Protein AF-A0A257N0F1-F1 (afdb_monomer)

Structure (mmCIF, N/CA/C/O backbone):
data_AF-A0A257N0F1-F1
#
_entry.id   AF-A0A257N0F1-F1
#
loop_
_atom_site.group_PDB
_atom_site.id
_atom_site.type_symbol
_atom_site.label_atom_id
_atom_site.label_alt_id
_atom_site.label_comp_id
_atom_site.label_asym_id
_atom_site.label_entity_id
_atom_site.label_seq_id
_atom_site.pdbx_PDB_ins_code
_atom_site.Cartn_x
_atom_site.Cartn_y
_atom_site.Cartn_z
_atom_site.occupancy
_atom_site.B_iso_or_equiv
_atom_site.auth_seq_id
_atom_site.auth_comp_id
_atom_site.auth_asym_id
_atom_site.auth_atom_id
_atom_site.pdbx_PDB_model_num
ATOM 1 N N . ALA A 1 1 ? 2.666 -8.557 -8.494 1.00 78.94 1 ALA A N 1
ATOM 2 C CA . ALA A 1 1 ? 3.708 -7.510 -8.433 1.00 78.94 1 ALA A CA 1
ATOM 3 C C . ALA A 1 1 ? 4.926 -7.902 -9.270 1.00 78.94 1 ALA A C 1
ATOM 5 O O . ALA A 1 1 ? 5.091 -7.337 -10.338 1.00 78.94 1 ALA A O 1
ATOM 6 N N . PHE A 1 2 ? 5.689 -8.936 -8.887 1.00 85.38 2 PHE A N 1
ATOM 7 C CA . PHE A 1 2 ? 6.887 -9.388 -9.621 1.00 85.38 2 PHE A CA 1
ATOM 8 C C . PHE A 1 2 ? 6.658 -9.665 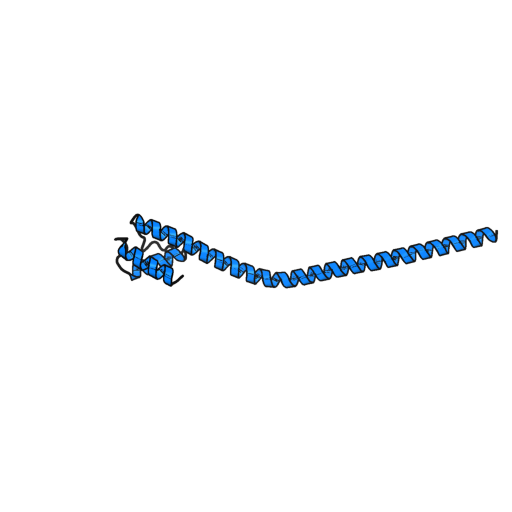-11.118 1.00 85.38 2 PHE A C 1
ATOM 10 O O . PHE A 1 2 ? 7.403 -9.158 -11.950 1.00 85.38 2 PHE A O 1
ATOM 17 N N . SER A 1 3 ? 5.590 -10.385 -11.481 1.00 90.00 3 SER A N 1
ATOM 18 C CA . SER A 1 3 ? 5.255 -10.652 -12.891 1.00 90.00 3 SER A CA 1
ATOM 19 C C . SER A 1 3 ? 4.920 -9.382 -13.682 1.00 90.00 3 SER A C 1
ATOM 21 O O . SER A 1 3 ? 5.225 -9.304 -14.867 1.00 90.00 3 SER A O 1
ATOM 23 N N . VAL A 1 4 ? 4.326 -8.376 -13.026 1.00 90.25 4 VAL A N 1
ATOM 24 C CA . VAL A 1 4 ? 3.981 -7.089 -13.651 1.00 90.25 4 VAL A CA 1
ATOM 25 C C . VAL A 1 4 ? 5.246 -6.278 -13.905 1.00 90.25 4 VAL A C 1
ATOM 27 O O . VAL A 1 4 ? 5.426 -5.796 -15.015 1.00 90.25 4 VAL A O 1
ATOM 30 N N . SER A 1 5 ? 6.161 -6.195 -12.934 1.00 91.06 5 SER A N 1
ATOM 31 C CA . SER A 1 5 ? 7.458 -5.533 -13.133 1.00 91.06 5 SER A CA 1
ATOM 32 C C . SER A 1 5 ? 8.295 -6.215 -14.212 1.00 91.06 5 SER A C 1
ATOM 34 O O . SER A 1 5 ? 8.912 -5.530 -15.017 1.00 91.06 5 SER A O 1
ATOM 36 N N . PHE A 1 6 ? 8.292 -7.550 -14.270 1.00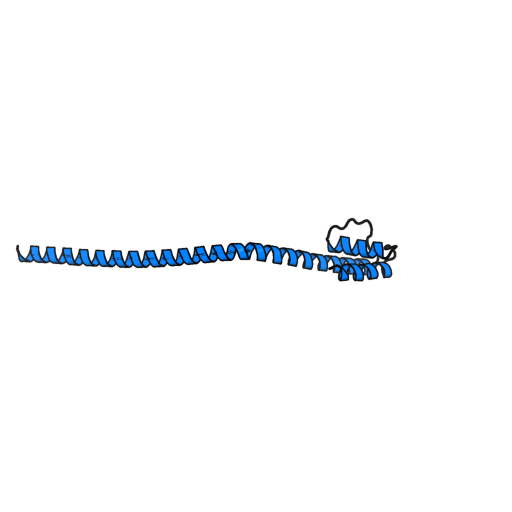 92.94 6 PHE A N 1
ATOM 37 C CA . PHE A 1 6 ? 9.039 -8.290 -15.286 1.00 92.94 6 PHE A CA 1
ATOM 38 C C . PHE A 1 6 ? 8.468 -8.069 -16.694 1.00 92.94 6 PHE A C 1
ATOM 40 O O . PHE A 1 6 ? 9.209 -7.754 -17.622 1.00 92.94 6 PHE A O 1
ATOM 47 N N . GLY A 1 7 ? 7.142 -8.170 -16.846 1.00 94.00 7 GLY A N 1
ATOM 48 C CA . GLY A 1 7 ? 6.468 -7.928 -18.123 1.00 94.00 7 GLY A CA 1
ATOM 49 C C . GLY A 1 7 ? 6.596 -6.478 -18.591 1.00 94.00 7 GLY A C 1
ATOM 50 O O . GLY A 1 7 ? 6.933 -6.228 -19.746 1.00 94.00 7 GLY A O 1
ATOM 51 N N . ALA A 1 8 ? 6.393 -5.518 -17.688 1.00 93.00 8 ALA A N 1
ATOM 52 C CA . ALA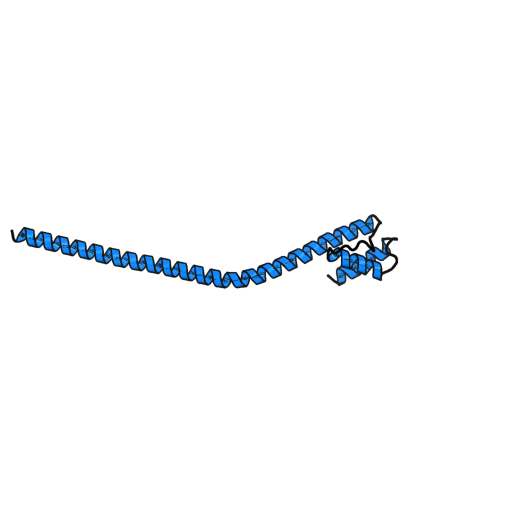 A 1 8 ? 6.544 -4.103 -18.001 1.00 93.00 8 ALA A CA 1
ATOM 53 C C . ALA A 1 8 ? 8.005 -3.738 -18.301 1.00 93.00 8 ALA A C 1
ATOM 55 O O . ALA A 1 8 ? 8.259 -2.989 -19.235 1.00 93.00 8 ALA A O 1
ATOM 56 N N . GLY A 1 9 ? 8.969 -4.317 -17.581 1.00 92.94 9 GLY A N 1
ATOM 57 C CA . GLY A 1 9 ? 10.392 -4.110 -17.836 1.00 92.94 9 GLY A CA 1
ATOM 58 C C . GLY A 1 9 ? 10.849 -4.633 -19.196 1.00 92.94 9 GLY A C 1
ATOM 59 O O . GLY A 1 9 ? 11.578 -3.941 -19.904 1.00 92.94 9 GLY A O 1
ATOM 60 N N . LEU A 1 10 ? 10.354 -5.803 -19.614 1.00 94.56 10 LEU A N 1
ATOM 61 C CA . LEU A 1 10 ? 10.568 -6.305 -20.974 1.00 94.56 10 LEU A CA 1
ATOM 62 C C . LEU A 1 10 ? 9.946 -5.367 -22.021 1.00 94.56 10 LEU A C 1
ATOM 64 O O . LEU A 1 10 ? 10.561 -5.084 -23.04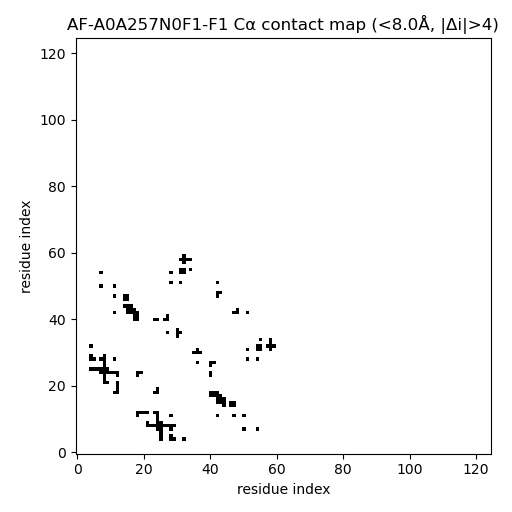5 1.00 94.56 10 LEU A O 1
ATOM 68 N N . MET A 1 11 ? 8.737 -4.865 -21.759 1.00 93.38 11 MET A N 1
ATOM 69 C CA . MET A 1 11 ? 8.052 -3.952 -22.671 1.00 93.38 11 MET A CA 1
ATOM 70 C C . MET A 1 11 ? 8.785 -2.607 -22.795 1.00 93.38 11 MET A C 1
ATOM 72 O O . MET A 1 11 ? 8.915 -2.098 -23.903 1.00 93.38 11 MET A O 1
ATOM 76 N N . LEU A 1 12 ? 9.325 -2.067 -21.697 1.00 93.44 12 LEU A N 1
ATOM 77 C CA . LEU A 1 12 ? 10.162 -0.861 -21.710 1.00 93.44 12 LEU A CA 1
ATOM 78 C C . LEU A 1 12 ? 11.441 -1.058 -22.517 1.00 93.44 12 LEU A C 1
ATOM 80 O O . LEU A 1 12 ? 11.786 -0.188 -23.306 1.00 93.44 12 LEU A O 1
ATOM 84 N N . TYR A 1 13 ? 12.101 -2.206 -22.363 1.00 92.38 13 TYR A N 1
ATOM 85 C CA . TYR A 1 13 ? 13.293 -2.540 -23.141 1.00 92.38 13 TYR A CA 1
ATOM 86 C C . TYR A 1 13 ? 13.024 -2.576 -24.656 1.00 92.38 13 TYR A C 1
ATOM 88 O O . TYR A 1 13 ? 13.855 -2.137 -25.443 1.00 92.38 13 TYR A O 1
ATOM 96 N N . ILE A 1 14 ? 11.857 -3.069 -25.080 1.00 92.75 14 ILE A N 1
ATOM 97 C CA . ILE A 1 14 ? 11.504 -3.146 -26.508 1.00 92.75 14 ILE A CA 1
ATOM 98 C C . ILE A 1 14 ? 11.107 -1.774 -27.072 1.00 92.75 14 ILE A C 1
ATOM 100 O O . ILE A 1 14 ? 11.369 -1.476 -28.236 1.00 92.75 14 ILE A O 1
ATOM 104 N N . VAL A 1 15 ? 10.418 -0.962 -26.272 1.00 90.94 15 VAL A N 1
ATOM 105 C CA . VAL A 1 15 ? 9.742 0.255 -26.739 1.00 90.94 15 VAL A CA 1
ATOM 106 C C . VAL A 1 15 ? 10.608 1.508 -26.590 1.00 90.94 15 VAL A C 1
ATOM 108 O O . VAL A 1 15 ? 10.413 2.470 -27.335 1.00 90.94 15 VAL A O 1
ATOM 111 N N . ASP A 1 16 ? 11.556 1.519 -25.652 1.00 88.94 16 ASP A N 1
ATOM 112 C CA . ASP A 1 16 ? 12.338 2.703 -25.309 1.00 88.94 16 ASP A CA 1
ATOM 113 C C . ASP A 1 16 ? 13.832 2.515 -25.577 1.00 88.94 16 ASP A C 1
ATOM 115 O O . ASP A 1 16 ? 14.498 1.689 -24.960 1.00 88.94 16 ASP A O 1
ATOM 119 N N . SER A 1 17 ? 14.390 3.349 -26.454 1.00 85.12 17 SER A N 1
ATOM 120 C CA . SER A 1 17 ? 15.811 3.302 -26.814 1.00 85.12 17 SER A CA 1
ATOM 121 C C . SER A 1 17 ? 16.758 3.722 -25.684 1.00 85.12 17 SER A C 1
ATOM 123 O O . SER A 1 17 ? 17.960 3.484 -25.789 1.00 85.12 17 SER A O 1
ATOM 125 N N . ASN A 1 18 ? 16.250 4.379 -24.634 1.00 86.62 18 ASN A N 1
ATOM 126 C CA . ASN A 1 18 ? 17.044 4.746 -23.458 1.00 86.62 18 ASN A CA 1
ATOM 127 C C . ASN A 1 18 ? 17.299 3.540 -22.534 1.00 86.62 18 ASN A C 1
ATOM 129 O O . ASN A 1 18 ? 18.233 3.545 -21.740 1.00 86.62 18 ASN A O 1
ATOM 133 N N . VAL A 1 19 ? 16.495 2.482 -22.658 1.00 90.69 19 VAL A N 1
ATOM 134 C CA . VAL A 1 19 ? 16.643 1.260 -21.869 1.00 90.69 19 VAL A CA 1
ATOM 135 C C . VAL A 1 19 ? 17.575 0.305 -22.612 1.00 90.69 19 VAL A C 1
ATOM 137 O O . VAL A 1 19 ? 17.176 -0.401 -23.535 1.00 90.69 19 VAL A O 1
ATOM 140 N N . HIS A 1 20 ? 18.847 0.297 -22.221 1.00 89.56 20 HIS A N 1
ATOM 141 C CA . HIS A 1 20 ? 19.901 -0.391 -22.971 1.00 89.56 20 HIS A CA 1
ATOM 142 C C . HIS A 1 20 ? 19.921 -1.914 -22.787 1.00 89.56 20 HIS A C 1
ATOM 144 O O . HIS A 1 20 ? 20.406 -2.632 -23.663 1.00 89.56 20 HIS A O 1
ATOM 150 N N . SER A 1 21 ? 19.377 -2.427 -21.683 1.00 92.62 21 SER A N 1
ATOM 151 C CA . SER A 1 21 ? 19.299 -3.862 -21.417 1.00 92.62 21 SER A CA 1
ATOM 152 C C . SER A 1 21 ? 17.959 -4.275 -20.805 1.00 92.62 21 SER A C 1
ATOM 154 O O . SER A 1 21 ? 17.250 -3.478 -20.190 1.00 92.62 21 SER A O 1
ATOM 156 N N . MET A 1 22 ? 17.614 -5.560 -20.932 1.00 91.56 22 MET A N 1
ATOM 157 C CA . MET A 1 22 ? 16.411 -6.116 -20.299 1.00 91.56 22 MET A CA 1
ATOM 158 C C . MET A 1 22 ? 16.445 -5.956 -18.772 1.00 91.56 22 MET A C 1
ATOM 160 O O . MET A 1 22 ? 15.416 -5.696 -18.149 1.00 91.56 22 MET A O 1
ATOM 164 N N . THR A 1 23 ? 17.627 -6.086 -18.168 1.00 92.94 23 THR A N 1
ATOM 165 C CA . THR A 1 23 ? 17.829 -5.876 -16.732 1.00 92.94 23 THR A CA 1
ATOM 166 C C . THR A 1 23 ? 17.547 -4.435 -16.323 1.00 92.94 23 THR A C 1
ATOM 168 O O . THR A 1 23 ? 16.888 -4.234 -15.306 1.00 92.94 23 THR A O 1
ATOM 171 N N . ASP A 1 24 ? 17.928 -3.453 -17.144 1.00 93.50 24 ASP A N 1
ATOM 172 C CA . ASP A 1 24 ? 17.638 -2.034 -16.8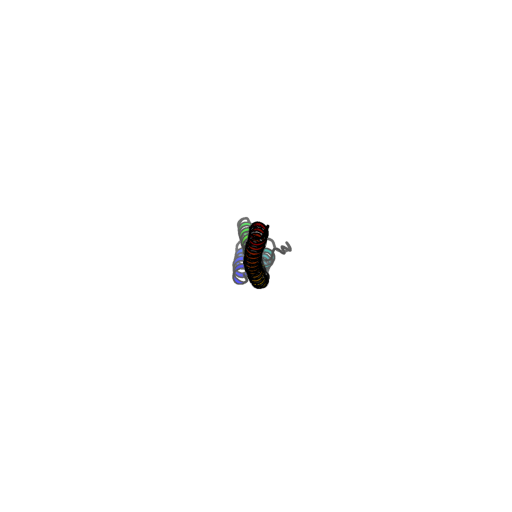94 1.00 93.50 24 ASP A CA 1
ATOM 173 C C . ASP A 1 24 ? 16.137 -1.746 -16.989 1.00 93.50 24 ASP A C 1
ATOM 175 O O . ASP A 1 24 ? 15.590 -0.988 -16.191 1.00 93.50 24 ASP A O 1
ATOM 179 N N . GLY A 1 25 ? 15.441 -2.399 -17.924 1.00 93.31 25 GLY A N 1
ATOM 180 C CA . GLY A 1 25 ? 13.989 -2.293 -18.048 1.00 93.31 25 GLY A CA 1
ATOM 181 C C . GLY A 1 25 ? 13.265 -2.838 -16.817 1.00 93.31 25 GLY A C 1
ATOM 182 O O . GLY A 1 25 ? 12.380 -2.178 -16.269 1.00 93.31 25 GLY A O 1
ATOM 183 N N . ILE A 1 26 ? 13.659 -4.026 -16.343 1.00 93.81 26 ILE A N 1
ATOM 184 C CA . ILE A 1 26 ? 13.103 -4.633 -15.121 1.00 93.81 26 ILE A CA 1
ATOM 185 C C . ILE A 1 26 ? 13.416 -3.770 -13.898 1.00 93.81 26 ILE A C 1
ATOM 187 O O . ILE A 1 26 ? 12.531 -3.549 -13.072 1.00 93.81 26 ILE A O 1
ATOM 191 N N . TRP A 1 27 ? 14.646 -3.262 -13.796 1.00 94.31 27 TRP A N 1
ATOM 192 C CA . TRP A 1 27 ? 15.065 -2.350 -12.736 1.00 94.31 27 TRP A CA 1
ATOM 193 C C . TRP A 1 27 ? 14.216 -1.076 -12.726 1.00 94.31 27 TRP A C 1
ATOM 195 O O . TRP A 1 27 ? 13.588 -0.767 -11.715 1.00 94.31 27 TRP A O 1
ATOM 205 N N . SER A 1 28 ? 14.091 -0.402 -13.870 1.00 94.06 28 SER A N 1
ATOM 206 C CA . SER A 1 28 ? 13.274 0.805 -14.011 1.00 94.06 28 SER A CA 1
ATOM 207 C C . SER A 1 28 ? 11.811 0.544 -13.625 1.00 94.06 28 SER A C 1
ATOM 209 O O . SER A 1 28 ? 11.225 1.295 -12.839 1.00 94.06 28 SER A O 1
ATOM 211 N N . ALA A 1 29 ? 11.227 -0.572 -14.080 1.00 94.31 29 ALA A N 1
ATOM 212 C CA . ALA A 1 29 ? 9.860 -0.961 -13.729 1.00 94.31 29 ALA A CA 1
ATOM 213 C C . ALA A 1 29 ? 9.692 -1.268 -12.230 1.00 94.31 29 ALA A C 1
ATOM 215 O O . ALA A 1 29 ? 8.675 -0.909 -11.633 1.00 94.31 29 ALA A O 1
ATOM 216 N N . TRP A 1 30 ? 10.680 -1.915 -11.607 1.00 93.88 30 TRP A N 1
ATOM 217 C CA . TRP A 1 30 ? 10.683 -2.237 -10.181 1.00 93.88 30 TRP A CA 1
ATOM 218 C C . TRP A 1 30 ? 10.721 -0.976 -9.313 1.00 93.88 30 TRP A C 1
ATOM 220 O O . TRP A 1 30 ? 9.850 -0.777 -8.467 1.00 93.88 30 TRP A O 1
ATOM 230 N N . VAL A 1 31 ? 11.697 -0.105 -9.568 1.00 94.62 31 VAL A N 1
ATOM 231 C CA . VAL A 1 31 ? 11.950 1.138 -8.824 1.00 94.62 31 VAL A CA 1
ATOM 232 C C . VAL A 1 31 ? 10.801 2.142 -8.997 1.00 94.62 31 VAL A C 1
ATOM 234 O O . VAL A 1 31 ? 10.469 2.882 -8.068 1.00 94.62 31 VAL A O 1
ATOM 237 N N . THR A 1 32 ? 10.154 2.141 -10.167 1.00 94.06 32 THR A N 1
ATOM 238 C CA . THR A 1 32 ? 8.945 2.935 -10.435 1.00 94.06 32 THR A CA 1
ATOM 239 C C . THR A 1 32 ? 7.737 2.391 -9.673 1.00 94.06 32 THR A C 1
ATOM 241 O O . THR A 1 32 ? 7.028 3.152 -9.018 1.00 94.06 32 THR A O 1
ATOM 244 N N . MET A 1 33 ? 7.506 1.073 -9.700 1.00 93.12 33 MET A N 1
ATOM 245 C CA . MET A 1 33 ? 6.377 0.448 -8.997 1.00 93.12 33 MET A CA 1
ATOM 246 C C . MET A 1 33 ? 6.448 0.686 -7.482 1.00 93.12 33 MET A C 1
ATOM 248 O O . MET A 1 33 ? 5.425 0.939 -6.847 1.00 93.12 33 MET A O 1
ATOM 252 N N . THR A 1 34 ? 7.646 0.658 -6.896 1.00 92.06 34 THR A N 1
ATOM 253 C CA . THR A 1 34 ? 7.863 0.941 -5.467 1.00 92.06 34 THR A CA 1
ATOM 254 C C . THR A 1 34 ? 7.880 2.430 -5.123 1.00 92.06 34 THR A C 1
ATOM 256 O O . THR A 1 34 ? 8.006 2.761 -3.949 1.00 92.06 34 THR A O 1
ATOM 259 N N . HIS A 1 35 ? 7.732 3.322 -6.110 1.00 92.19 35 HIS A N 1
ATOM 260 C CA . HIS A 1 35 ? 7.774 4.782 -5.949 1.00 92.19 35 HIS A CA 1
ATOM 261 C C . HIS A 1 35 ? 9.116 5.325 -5.432 1.00 92.19 35 HIS A C 1
ATOM 263 O O . HIS A 1 35 ? 9.188 6.465 -4.983 1.00 92.19 35 HIS A O 1
ATOM 269 N N . VAL A 1 36 ? 10.189 4.532 -5.514 1.00 94.50 36 VAL A N 1
ATOM 270 C CA . VAL A 1 36 ? 11.535 4.973 -5.124 1.00 94.50 36 VAL A CA 1
ATOM 271 C C . VAL A 1 36 ? 12.089 5.950 -6.160 1.00 94.50 36 VAL A C 1
ATOM 273 O O . VAL A 1 36 ? 12.615 6.995 -5.797 1.00 94.50 36 VAL A O 1
ATOM 276 N N . GLY A 1 37 ? 11.939 5.621 -7.447 1.00 91.81 37 GLY A N 1
ATOM 277 C CA . GLY A 1 37 ? 12.256 6.516 -8.564 1.00 91.81 37 GLY A CA 1
ATOM 278 C C . GLY A 1 37 ? 13.687 7.069 -8.584 1.00 91.81 37 GLY A C 1
ATOM 279 O O . GLY A 1 37 ? 13.847 8.278 -8.698 1.00 91.81 37 GLY A O 1
ATOM 280 N N . PHE A 1 38 ? 14.720 6.217 -8.512 1.00 92.56 38 PHE A N 1
ATOM 281 C CA . PHE A 1 38 ? 16.128 6.657 -8.530 1.00 92.56 38 PHE A CA 1
ATOM 282 C C . PHE A 1 38 ? 16.495 7.552 -9.727 1.00 92.56 38 PHE A C 1
ATOM 284 O O . PHE A 1 38 ? 17.368 8.406 -9.599 1.00 92.56 38 PHE A O 1
ATOM 291 N N . GLY A 1 39 ? 15.817 7.383 -10.867 1.00 90.12 39 GLY A N 1
ATOM 292 C CA . GLY A 1 39 ? 15.991 8.240 -12.044 1.00 90.12 39 GLY A CA 1
ATOM 293 C C . GLY A 1 39 ? 17.253 7.950 -12.861 1.00 90.12 39 GLY A C 1
ATOM 294 O O . GLY A 1 39 ? 17.572 8.704 -13.772 1.00 90.12 39 GLY A O 1
ATOM 295 N N . ASP A 1 40 ? 17.951 6.862 -12.550 1.00 91.94 40 ASP A N 1
ATOM 296 C CA . ASP A 1 40 ? 19.128 6.358 -13.255 1.00 91.94 40 ASP A CA 1
ATOM 297 C C . ASP A 1 40 ? 18.778 5.727 -14.610 1.00 91.94 40 ASP A C 1
ATOM 299 O O . ASP A 1 40 ? 19.493 5.932 -15.588 1.00 91.94 40 ASP A O 1
ATOM 303 N N . VAL A 1 41 ? 17.647 5.019 -14.688 1.00 91.75 41 VAL A N 1
ATOM 304 C CA . VAL A 1 41 ? 17.080 4.500 -15.940 1.00 91.75 41 VAL A CA 1
ATOM 305 C C . VAL A 1 41 ? 15.626 4.939 -16.050 1.00 91.75 41 VAL A C 1
ATOM 307 O O . VAL A 1 41 ? 14.761 4.480 -15.296 1.00 91.75 41 VAL A O 1
ATOM 310 N N . VAL A 1 42 ? 15.340 5.813 -17.017 1.00 91.06 42 VAL A N 1
ATOM 311 C CA . VAL A 1 42 ? 14.008 6.393 -17.227 1.00 91.06 42 VAL A CA 1
ATOM 312 C C . VAL A 1 42 ? 13.598 6.342 -18.699 1.00 91.06 42 VAL A C 1
ATOM 314 O O . VAL A 1 42 ? 14.328 6.838 -19.556 1.00 91.06 42 VAL A O 1
ATOM 317 N N . PRO A 1 43 ? 12.407 5.801 -19.011 1.00 90.31 43 PRO A N 1
ATOM 318 C CA . PRO A 1 43 ? 11.894 5.797 -20.373 1.00 90.31 43 PRO A CA 1
ATOM 319 C C . PRO A 1 43 ? 11.681 7.226 -20.885 1.00 90.31 43 PRO A C 1
ATOM 321 O O . PRO A 1 43 ? 11.050 8.056 -20.223 1.00 90.31 43 PRO A O 1
ATOM 324 N N . THR A 1 44 ? 12.195 7.516 -22.077 1.00 92.06 44 THR A N 1
ATOM 325 C CA . THR A 1 44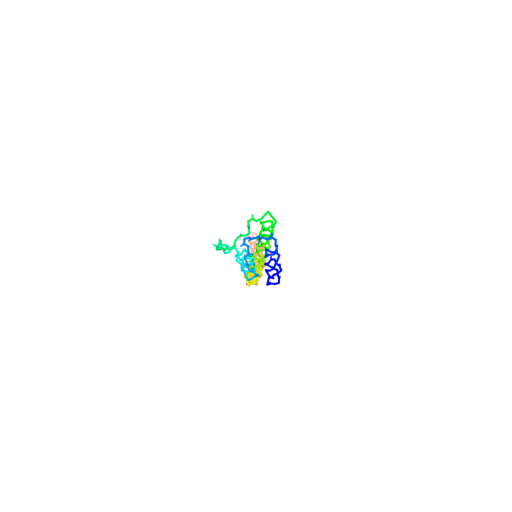 ? 12.121 8.849 -22.700 1.00 92.06 44 THR A CA 1
ATOM 326 C C . THR A 1 44 ? 11.101 8.921 -23.834 1.00 92.06 44 THR A C 1
ATOM 328 O O . THR A 1 44 ? 10.585 9.998 -24.143 1.00 92.06 44 THR A O 1
ATOM 331 N N . SER A 1 45 ? 10.759 7.775 -24.421 1.00 93.88 45 SER A N 1
ATOM 332 C CA . SER A 1 45 ? 9.754 7.645 -25.469 1.00 93.88 45 SER A CA 1
ATOM 333 C C . SER A 1 45 ? 8.346 7.916 -24.935 1.00 93.88 45 SER A C 1
ATOM 335 O O . SER A 1 45 ? 8.037 7.710 -23.760 1.00 93.88 45 SER A O 1
ATOM 337 N N . LEU A 1 46 ? 7.444 8.348 -25.821 1.00 93.75 46 LEU A N 1
ATOM 338 C CA . LEU A 1 46 ? 6.047 8.594 -25.456 1.00 93.75 46 LEU A CA 1
ATOM 339 C C . LEU A 1 46 ? 5.380 7.338 -24.872 1.00 93.75 46 LEU A C 1
ATOM 341 O O . LEU A 1 46 ? 4.725 7.406 -23.834 1.00 93.75 46 LEU A O 1
ATOM 345 N N . LEU A 1 47 ? 5.571 6.192 -25.529 1.00 92.81 47 LEU A N 1
ATOM 346 C CA . LEU A 1 47 ? 4.999 4.918 -25.098 1.00 92.81 47 LEU A CA 1
ATOM 347 C C . LEU A 1 47 ? 5.627 4.426 -23.788 1.00 92.81 47 LEU A C 1
ATOM 349 O O . LEU A 1 47 ? 4.900 3.964 -22.911 1.00 92.81 47 LEU A O 1
ATOM 353 N N . GLY A 1 48 ? 6.942 4.585 -23.616 1.00 92.75 48 GLY A N 1
ATOM 354 C CA . GLY A 1 48 ? 7.632 4.268 -22.368 1.00 92.75 48 GLY A CA 1
ATOM 355 C C . GLY A 1 48 ? 7.092 5.081 -21.191 1.00 92.75 48 GLY A C 1
ATOM 356 O O . GLY A 1 48 ? 6.774 4.519 -20.146 1.00 92.75 48 GLY A O 1
ATOM 357 N N . ARG A 1 49 ? 6.867 6.387 -21.382 1.00 93.81 49 ARG A N 1
ATOM 358 C CA . ARG A 1 49 ? 6.275 7.263 -20.354 1.00 93.81 49 ARG A CA 1
ATOM 359 C C . ARG A 1 49 ? 4.835 6.883 -20.011 1.00 93.81 49 ARG A C 1
ATOM 361 O O . ARG A 1 49 ? 4.473 6.921 -18.837 1.00 93.81 49 ARG A O 1
ATOM 368 N N . LEU A 1 50 ? 4.024 6.493 -20.998 1.00 95.06 50 LEU A N 1
ATOM 369 C CA . LEU A 1 50 ? 2.666 5.986 -20.754 1.00 95.06 50 LEU A CA 1
ATOM 370 C C . LEU A 1 50 ? 2.685 4.686 -19.942 1.00 95.06 50 LEU A C 1
ATOM 372 O O . LEU A 1 50 ? 1.898 4.532 -19.008 1.00 95.06 50 LEU A O 1
ATOM 376 N N . LEU A 1 51 ? 3.610 3.777 -20.252 1.00 93.44 51 LEU A N 1
ATOM 377 C CA . LEU A 1 51 ? 3.775 2.538 -19.500 1.00 93.44 51 LEU A CA 1
ATOM 378 C C . LEU A 1 51 ? 4.234 2.807 -18.059 1.00 93.44 51 LEU A C 1
ATOM 380 O O . LEU A 1 51 ? 3.670 2.247 -17.119 1.00 93.44 51 LEU A O 1
ATOM 384 N N . SER A 1 52 ? 5.207 3.701 -17.870 1.00 93.75 52 SER A N 1
ATOM 385 C CA . SER A 1 52 ? 5.646 4.142 -16.543 1.00 93.75 52 SER A CA 1
ATOM 386 C C . SER A 1 52 ? 4.510 4.791 -15.753 1.00 93.75 52 SER A C 1
ATOM 388 O O . SER A 1 52 ? 4.355 4.501 -14.571 1.00 93.75 52 SER A O 1
ATOM 390 N N . ALA A 1 53 ? 3.667 5.610 -16.389 1.00 94.62 53 ALA A N 1
ATOM 391 C CA . ALA A 1 53 ? 2.495 6.192 -15.737 1.00 94.62 53 ALA A CA 1
ATOM 392 C C . ALA A 1 53 ? 1.506 5.113 -15.261 1.00 94.62 53 ALA A C 1
ATOM 394 O O . ALA A 1 53 ? 1.032 5.166 -14.126 1.00 94.62 53 ALA A O 1
ATOM 395 N N . ALA A 1 54 ? 1.241 4.094 -16.084 1.00 94.56 54 ALA A N 1
ATOM 396 C CA . ALA A 1 54 ? 0.407 2.959 -15.688 1.00 94.56 54 ALA A CA 1
ATOM 397 C C . ALA A 1 54 ? 1.027 2.155 -14.526 1.00 94.56 54 ALA A C 1
ATOM 399 O O . ALA A 1 54 ? 0.320 1.767 -13.596 1.00 94.56 54 ALA A O 1
ATOM 400 N N . LEU A 1 55 ? 2.349 1.952 -14.540 1.00 94.31 55 LEU A N 1
ATOM 401 C CA . LEU A 1 55 ? 3.101 1.312 -13.453 1.00 94.31 55 LEU A CA 1
ATOM 402 C C . LEU A 1 55 ? 2.997 2.081 -12.131 1.00 94.31 55 LEU A C 1
ATOM 404 O O . LEU A 1 55 ? 2.843 1.454 -11.083 1.00 94.31 55 LEU A O 1
ATOM 408 N N . ILE A 1 56 ? 3.050 3.416 -12.169 1.00 94.94 56 ILE A N 1
ATOM 409 C CA . ILE A 1 56 ? 2.875 4.267 -10.982 1.00 94.94 56 ILE A CA 1
ATOM 410 C C . ILE A 1 56 ? 1.482 4.045 -10.384 1.00 94.94 56 ILE A C 1
ATOM 412 O O . ILE A 1 56 ? 1.364 3.732 -9.200 1.00 94.94 56 ILE A O 1
ATOM 416 N N . LEU A 1 57 ? 0.425 4.118 -11.202 1.00 95.50 57 LEU A N 1
ATOM 417 C CA . LEU A 1 57 ? -0.945 3.870 -10.734 1.00 95.50 57 LEU A CA 1
ATOM 418 C C . LEU A 1 57 ? -1.094 2.465 -10.138 1.00 95.50 57 LEU A C 1
ATOM 420 O O . LEU A 1 57 ? -1.692 2.298 -9.076 1.00 95.50 57 LEU A O 1
ATOM 424 N N . PHE A 1 58 ? -0.498 1.456 -10.774 1.00 94.38 58 PHE A N 1
ATOM 425 C CA . PHE A 1 58 ? -0.491 0.095 -10.250 1.00 94.38 58 PHE A CA 1
ATOM 426 C C . PHE A 1 58 ? 0.219 0.006 -8.888 1.00 94.38 58 PHE A C 1
ATOM 428 O O . PHE A 1 58 ? -0.318 -0.584 -7.947 1.00 94.38 58 PHE A O 1
ATOM 435 N N . GLY A 1 59 ? 1.383 0.640 -8.738 1.00 92.31 59 GLY A N 1
ATOM 436 C CA . GLY A 1 59 ? 2.094 0.708 -7.462 1.00 92.31 59 GLY A CA 1
ATOM 437 C C . GLY A 1 59 ? 1.270 1.381 -6.356 1.00 92.31 59 GLY A C 1
ATOM 438 O O . GLY A 1 59 ? 1.226 0.865 -5.240 1.00 92.31 59 GLY A O 1
ATOM 439 N N . LEU A 1 60 ? 0.531 2.454 -6.671 1.00 94.75 60 LEU A N 1
ATOM 440 C CA . LEU A 1 60 ? -0.379 3.109 -5.721 1.00 94.75 60 LEU A CA 1
ATOM 441 C C . LEU A 1 60 ? -1.492 2.172 -5.251 1.00 94.75 60 LEU A C 1
ATOM 443 O O . LEU A 1 60 ? -1.792 2.129 -4.058 1.00 94.75 60 LEU A O 1
ATOM 447 N N . THR A 1 61 ? -2.091 1.396 -6.160 1.00 94.06 61 THR A N 1
ATOM 448 C CA . THR A 1 61 ? -3.137 0.431 -5.778 1.00 94.06 61 THR A CA 1
ATOM 449 C C . THR A 1 61 ? -2.598 -0.657 -4.850 1.00 94.06 61 THR A C 1
ATOM 451 O O . THR A 1 61 ? -3.241 -0.990 -3.855 1.00 94.06 61 THR A O 1
ATOM 454 N N . LEU A 1 62 ? -1.387 -1.160 -5.114 1.00 92.19 62 LEU A N 1
ATOM 455 C CA . LEU A 1 62 ? -0.706 -2.119 -4.243 1.00 92.19 62 LEU A CA 1
ATOM 456 C C . LEU A 1 62 ? -0.405 -1.527 -2.865 1.00 92.19 62 LEU A C 1
ATOM 458 O O . LEU A 1 62 ? -0.656 -2.180 -1.851 1.00 92.19 62 LEU A O 1
ATOM 462 N N . PHE A 1 63 ? 0.111 -0.297 -2.822 1.00 92.38 63 PHE A N 1
ATOM 463 C CA . PHE A 1 63 ? 0.413 0.386 -1.569 1.00 92.38 63 PHE A CA 1
ATOM 464 C C . PHE A 1 63 ? -0.858 0.626 -0.747 1.00 92.38 63 PHE A C 1
ATOM 466 O O . PHE A 1 63 ? -0.902 0.272 0.429 1.00 92.38 63 PHE A O 1
ATOM 473 N N . SER A 1 64 ? -1.923 1.120 -1.383 1.00 94.88 64 SER A N 1
ATOM 474 C CA . SER A 1 64 ? -3.228 1.328 -0.749 1.00 94.88 64 SER A CA 1
ATOM 475 C C . SER A 1 64 ? -3.814 0.031 -0.187 1.00 94.88 64 SER A C 1
ATOM 477 O O . SER A 1 64 ? -4.284 0.016 0.950 1.00 94.88 64 SER A O 1
ATOM 479 N N . LEU A 1 65 ? -3.727 -1.076 -0.932 1.00 94.06 65 LEU A N 1
ATOM 480 C CA . LEU A 1 65 ? -4.191 -2.379 -0.457 1.00 94.06 65 LEU A CA 1
ATOM 481 C C . LEU A 1 65 ? -3.375 -2.870 0.746 1.00 94.06 65 LEU A C 1
ATOM 483 O O . LEU A 1 65 ? -3.950 -3.362 1.715 1.00 94.06 65 LEU A O 1
ATOM 487 N N . CYS A 1 66 ? -2.051 -2.698 0.718 1.00 92.44 66 CYS A N 1
ATOM 488 C CA . CYS A 1 66 ? -1.189 -3.010 1.856 1.00 92.44 66 CYS A CA 1
ATOM 489 C C . CYS A 1 66 ? -1.606 -2.207 3.100 1.00 92.44 66 CYS A C 1
ATOM 491 O O . CYS A 1 66 ? -1.820 -2.782 4.168 1.00 92.44 66 CYS A O 1
ATOM 493 N N . THR A 1 67 ? -1.826 -0.895 2.950 1.00 93.75 67 THR A N 1
ATOM 494 C CA . THR A 1 67 ? -2.344 -0.036 4.023 1.00 93.75 67 THR A CA 1
ATOM 495 C C . THR A 1 67 ? -3.709 -0.503 4.525 1.00 93.75 67 THR A C 1
ATOM 497 O O . THR A 1 67 ? -3.922 -0.548 5.734 1.00 93.75 67 THR A O 1
ATOM 500 N N . ALA A 1 68 ? -4.625 -0.885 3.633 1.00 94.06 68 ALA A N 1
ATOM 501 C CA . ALA A 1 68 ? -5.954 -1.362 4.007 1.00 94.06 68 ALA A CA 1
ATOM 502 C C . ALA A 1 68 ? -5.891 -2.655 4.832 1.00 94.06 68 ALA A C 1
ATOM 504 O O . ALA A 1 68 ? -6.563 -2.754 5.855 1.00 94.06 68 ALA A O 1
ATOM 505 N N . ILE A 1 69 ? -5.049 -3.615 4.437 1.00 93.56 69 ILE A N 1
ATOM 506 C CA . ILE A 1 69 ? -4.853 -4.875 5.170 1.00 93.56 69 ILE A CA 1
ATOM 507 C C . ILE A 1 69 ? -4.262 -4.606 6.559 1.00 93.56 69 ILE A C 1
ATOM 509 O O . ILE A 1 69 ? -4.752 -5.143 7.552 1.00 93.56 69 ILE A O 1
ATOM 513 N N . LEU A 1 70 ? -3.242 -3.747 6.646 1.00 93.50 70 LEU A N 1
ATOM 514 C CA . LEU A 1 70 ? -2.643 -3.357 7.926 1.00 93.50 70 LEU A CA 1
ATOM 515 C C . LEU A 1 70 ? -3.660 -2.651 8.830 1.00 93.50 70 LEU A C 1
ATOM 517 O O . LEU A 1 70 ? -3.781 -2.989 10.005 1.00 93.50 70 LEU A O 1
ATOM 521 N N . SER A 1 71 ? -4.427 -1.713 8.272 1.00 93.19 71 SER A N 1
ATOM 522 C CA . SER A 1 71 ? -5.496 -1.007 8.979 1.00 93.19 71 SER A CA 1
ATOM 523 C C . SER A 1 71 ? -6.554 -1.981 9.500 1.00 93.19 71 SER A C 1
ATOM 525 O O . SER A 1 71 ? -6.868 -1.967 10.687 1.00 93.19 71 SER A O 1
ATOM 527 N N . ALA A 1 72 ? -7.029 -2.903 8.657 1.00 89.94 72 ALA A N 1
ATOM 528 C CA . ALA A 1 72 ? -7.999 -3.926 9.038 1.00 89.94 72 ALA A CA 1
ATOM 529 C C . ALA A 1 72 ? -7.469 -4.845 10.151 1.00 89.94 72 ALA A C 1
ATOM 531 O O . ALA A 1 72 ? -8.201 -5.151 11.089 1.00 89.94 72 ALA A O 1
ATOM 532 N N . SER A 1 73 ? -6.191 -5.235 10.099 1.00 88.31 73 SER A N 1
ATOM 533 C CA . SER A 1 73 ? -5.569 -6.050 11.149 1.00 88.31 73 SER A CA 1
ATOM 534 C C . SER A 1 73 ? -5.462 -5.311 12.487 1.00 88.31 73 SER A C 1
ATOM 536 O O . SER A 1 73 ? -5.602 -5.937 13.537 1.00 88.31 73 SER A O 1
ATOM 538 N N . LEU A 1 74 ? -5.201 -4.002 12.471 1.00 87.44 74 LEU A N 1
ATOM 539 C CA . LEU A 1 74 ? -5.133 -3.186 13.686 1.00 87.44 74 LEU A CA 1
ATOM 540 C C . LEU A 1 74 ? -6.527 -2.910 14.259 1.00 87.44 74 LEU A C 1
ATOM 542 O O . LEU A 1 74 ? -6.736 -3.027 15.465 1.00 87.44 74 LEU A O 1
ATOM 546 N N . ILE A 1 75 ? -7.485 -2.584 13.391 1.00 87.75 75 ILE A N 1
ATOM 547 C CA . ILE A 1 75 ? -8.874 -2.298 13.758 1.00 87.75 75 ILE A CA 1
ATOM 548 C C . ILE A 1 75 ? -9.575 -3.546 14.282 1.00 87.75 75 ILE A C 1
ATOM 550 O O . ILE A 1 75 ? -10.283 -3.441 15.278 1.00 87.75 75 ILE A O 1
ATOM 554 N N . GLY A 1 76 ? -9.348 -4.719 13.681 1.00 76.94 76 GLY A N 1
ATOM 555 C CA . GLY A 1 76 ? -9.935 -5.977 14.149 1.00 76.94 76 GLY A CA 1
ATOM 556 C C . GLY A 1 76 ? -9.654 -6.228 15.632 1.00 76.94 76 GLY A C 1
ATOM 557 O O . GLY A 1 76 ? -10.568 -6.517 16.392 1.00 76.94 76 GLY A O 1
ATOM 558 N N . LYS A 1 77 ? -8.419 -5.974 16.081 1.00 72.88 77 LYS A N 1
ATOM 559 C CA . LYS A 1 77 ? -8.033 -6.125 17.493 1.00 72.88 77 LYS A CA 1
ATOM 560 C C . LYS A 1 77 ? -8.698 -5.099 18.424 1.00 72.88 77 LYS A C 1
ATOM 562 O O . LYS A 1 77 ? -8.906 -5.376 19.601 1.00 72.88 77 LYS A O 1
ATOM 567 N N . ASN A 1 78 ? -9.020 -3.911 17.915 1.00 77.25 78 ASN A N 1
ATOM 568 C CA . ASN A 1 78 ? -9.735 -2.888 18.680 1.00 77.25 78 ASN A CA 1
ATOM 569 C C . ASN A 1 78 ? -11.252 -3.134 18.704 1.00 77.25 78 ASN A C 1
ATOM 571 O O . ASN A 1 78 ? -11.907 -2.709 19.653 1.00 77.25 78 ASN A O 1
ATOM 575 N N . MET A 1 79 ? -11.804 -3.814 17.693 1.00 76.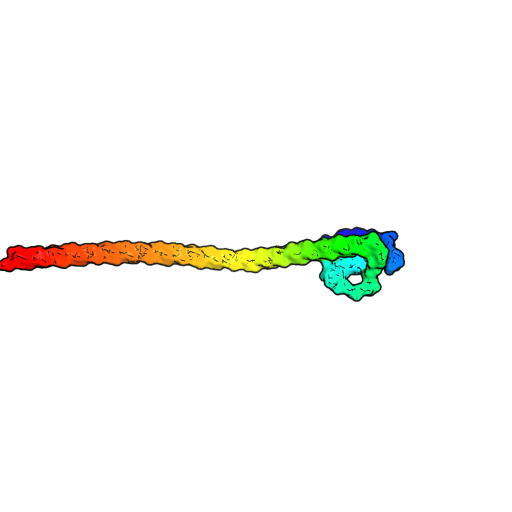31 79 MET A N 1
ATOM 576 C CA . MET A 1 79 ? -13.236 -4.106 17.580 1.00 76.31 79 MET A CA 1
ATOM 577 C C . MET A 1 79 ? -13.722 -4.999 18.725 1.00 76.31 79 MET A C 1
ATOM 579 O O . MET A 1 79 ? -14.739 -4.684 19.336 1.00 76.31 79 MET A O 1
ATOM 583 N N . ASP A 1 80 ? -12.958 -6.039 19.075 1.00 81.94 80 ASP A N 1
ATOM 584 C CA . ASP A 1 80 ? -13.298 -6.956 20.173 1.00 81.94 80 ASP A CA 1
ATOM 585 C C . ASP A 1 80 ? -13.404 -6.212 21.514 1.00 81.94 80 ASP A C 1
ATOM 587 O O . ASP A 1 80 ? -14.351 -6.392 22.280 1.00 81.94 80 ASP A O 1
ATOM 591 N N . VAL A 1 81 ? -12.454 -5.307 21.774 1.00 85.44 81 VAL A N 1
ATOM 592 C CA . VAL A 1 81 ? -12.444 -4.461 22.977 1.00 85.44 81 VAL A CA 1
ATOM 593 C C . VAL A 1 81 ? -13.624 -3.489 22.968 1.00 85.44 81 VAL A C 1
ATOM 595 O O . VAL A 1 81 ? -14.240 -3.230 24.005 1.00 85.44 81 VAL A O 1
ATOM 598 N N . TRP A 1 82 ? -13.957 -2.929 21.806 1.00 84.75 82 TRP A N 1
ATOM 599 C CA . TRP A 1 82 ? -15.091 -2.020 21.675 1.00 84.75 82 TRP A CA 1
ATOM 600 C C . TRP A 1 82 ? -16.412 -2.747 21.943 1.00 84.75 82 TRP A C 1
ATOM 602 O O . TRP A 1 82 ? -17.236 -2.250 22.708 1.00 84.75 82 TRP A O 1
ATOM 612 N N . GLU A 1 83 ? -16.575 -3.963 21.419 1.00 87.62 83 GLU A N 1
ATOM 613 C CA . GLU A 1 83 ? -17.754 -4.793 21.663 1.00 87.62 83 GLU A CA 1
ATOM 614 C C . GLU A 1 83 ? -17.914 -5.130 23.152 1.00 87.62 83 GLU A C 1
ATOM 616 O O . GLU A 1 83 ? -19.017 -5.006 23.692 1.00 87.62 83 GLU A O 1
ATOM 621 N N . THR A 1 84 ? -16.830 -5.482 23.855 1.00 89.19 84 THR A N 1
ATOM 622 C CA . THR A 1 84 ? -16.901 -5.731 25.305 1.00 89.19 84 THR A CA 1
ATOM 623 C C . THR A 1 84 ? -17.291 -4.482 26.090 1.00 89.19 84 THR A C 1
ATOM 625 O O . THR A 1 84 ? -18.135 -4.573 26.980 1.00 89.19 84 THR A O 1
ATOM 628 N N . ASN A 1 85 ? -16.746 -3.313 25.734 1.00 91.94 85 ASN A N 1
ATOM 629 C CA . ASN A 1 85 ? -17.093 -2.051 26.392 1.00 91.94 85 ASN A CA 1
ATOM 630 C C . ASN A 1 85 ? -18.563 -1.674 26.156 1.00 91.94 85 ASN A C 1
ATOM 632 O O . ASN A 1 85 ? -19.254 -1.284 27.091 1.00 91.94 85 ASN A O 1
ATOM 636 N N . VAL A 1 86 ? -19.074 -1.840 24.931 1.00 92.12 86 VAL A N 1
ATOM 637 C CA . VAL A 1 86 ? -20.489 -1.582 24.614 1.00 92.12 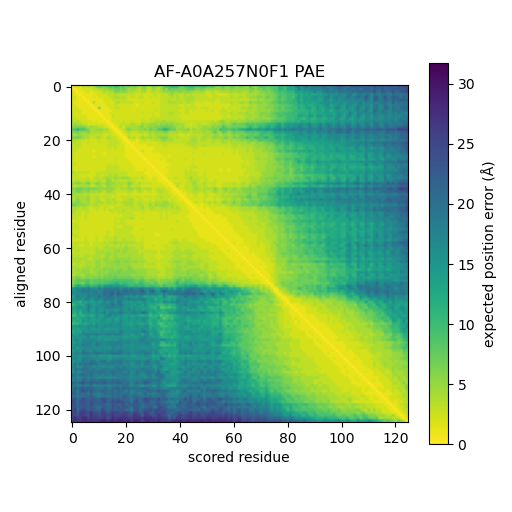86 VAL A CA 1
ATOM 638 C C . VAL A 1 86 ? -21.411 -2.519 25.382 1.00 92.12 86 VAL A C 1
ATOM 640 O O . VAL A 1 86 ? -22.420 -2.073 25.925 1.00 92.12 86 VAL A O 1
ATOM 643 N N . ARG A 1 87 ? -21.071 -3.811 25.467 1.00 92.75 87 ARG A N 1
ATOM 644 C CA . ARG A 1 87 ? -21.847 -4.774 26.262 1.00 92.75 87 ARG A CA 1
ATOM 645 C C . ARG A 1 87 ? -21.852 -4.402 27.741 1.00 92.75 87 ARG A C 1
ATOM 647 O O . ARG A 1 87 ? -22.902 -4.493 28.371 1.00 92.75 87 ARG A O 1
ATOM 654 N N . GLN A 1 88 ? -20.717 -3.960 28.277 1.00 94.50 88 GLN A N 1
ATOM 655 C CA . GLN A 1 88 ? -20.625 -3.516 29.664 1.00 94.50 88 GLN A CA 1
ATOM 656 C C . GLN A 1 88 ? -21.481 -2.267 29.908 1.00 94.50 88 GLN A C 1
ATOM 658 O O . GLN A 1 88 ? -22.265 -2.254 30.850 1.00 94.50 88 GLN A O 1
ATOM 663 N N . LEU A 1 89 ? -21.425 -1.271 29.020 1.00 93.56 89 LEU A N 1
ATOM 664 C CA . LEU A 1 89 ? -22.282 -0.082 29.096 1.00 93.56 89 LEU A CA 1
ATOM 665 C C . LEU A 1 89 ? -23.773 -0.437 29.026 1.00 93.56 89 LEU A C 1
ATOM 667 O O . LEU A 1 89 ? -24.579 0.108 29.778 1.00 93.56 89 LEU A O 1
ATOM 671 N N . ALA A 1 90 ? -24.152 -1.376 28.155 1.00 94.44 90 ALA A N 1
ATOM 672 C CA . ALA A 1 90 ? -25.529 -1.854 28.072 1.00 94.44 90 ALA A CA 1
ATOM 673 C C . ALA A 1 90 ? -25.968 -2.548 29.374 1.00 94.44 90 ALA A C 1
ATOM 675 O O . ALA A 1 90 ? -27.083 -2.334 29.846 1.00 94.44 90 ALA A O 1
ATOM 676 N N . GLN A 1 91 ? -25.088 -3.344 29.989 1.00 95.94 91 GLN A N 1
ATOM 677 C CA . GLN A 1 91 ? -25.351 -3.965 31.288 1.00 95.94 91 GLN A CA 1
ATOM 678 C C . GLN A 1 91 ? -25.460 -2.934 32.415 1.00 95.94 91 GLN A C 1
ATOM 680 O O . GLN A 1 91 ? -26.376 -3.037 33.226 1.00 95.94 91 GLN A O 1
ATOM 685 N N . GLU A 1 92 ? -24.570 -1.943 32.459 1.00 95.62 92 GLU A N 1
ATOM 686 C CA . GLU A 1 92 ? -24.623 -0.850 33.434 1.00 95.62 92 GLU A CA 1
ATOM 687 C C . GLU A 1 92 ? -25.926 -0.056 33.299 1.00 95.62 92 GLU A C 1
ATOM 689 O O . GLU A 1 92 ? -26.597 0.171 34.301 1.00 95.62 92 GLU A O 1
ATOM 694 N N . THR A 1 93 ? -26.345 0.264 32.072 1.00 95.94 93 THR A N 1
ATOM 695 C CA . THR A 1 93 ? -27.620 0.950 31.800 1.00 95.94 93 THR A CA 1
ATOM 696 C C . THR A 1 93 ? -28.815 0.138 32.307 1.00 95.94 93 THR A C 1
ATOM 698 O O . THR A 1 93 ? -29.642 0.662 33.048 1.00 95.94 93 THR A O 1
ATOM 701 N N . ASN A 1 94 ? -28.872 -1.162 31.989 1.00 95.50 94 ASN A N 1
ATOM 702 C CA . ASN A 1 94 ? -29.942 -2.045 32.470 1.00 95.50 94 ASN A CA 1
ATOM 703 C C . ASN A 1 94 ? -29.950 -2.169 34.000 1.00 95.50 94 ASN A C 1
ATOM 705 O O . ASN A 1 94 ? -31.008 -2.300 34.614 1.00 95.50 94 ASN A O 1
ATOM 709 N N . ARG A 1 95 ? -28.769 -2.161 34.628 1.00 95.31 95 ARG A N 1
ATOM 710 C CA . ARG A 1 95 ? -28.658 -2.241 36.086 1.00 95.31 95 ARG A CA 1
ATOM 711 C C . ARG A 1 95 ? -29.164 -0.966 36.751 1.00 95.31 95 ARG A C 1
ATOM 713 O O . ARG A 1 95 ? -29.891 -1.065 37.729 1.00 95.31 95 ARG A O 1
ATOM 720 N N . ILE A 1 96 ? -28.827 0.197 36.194 1.00 95.00 96 ILE A N 1
ATOM 721 C CA . ILE A 1 96 ? -29.337 1.492 36.659 1.00 95.00 96 ILE A CA 1
ATOM 722 C C . ILE A 1 96 ? -30.865 1.520 36.561 1.00 95.00 96 ILE A C 1
ATOM 724 O O . ILE A 1 96 ? -31.525 1.883 37.525 1.00 95.00 96 ILE A O 1
ATOM 728 N N . GLU A 1 97 ? -31.440 1.056 35.450 1.00 95.75 97 GLU A N 1
ATOM 729 C CA . GLU A 1 97 ? -32.898 1.007 35.284 1.00 95.75 97 GLU A CA 1
ATOM 730 C C . GLU A 1 97 ? -33.582 0.085 36.315 1.00 95.75 97 GLU A C 1
ATOM 732 O O . GLU A 1 97 ? -34.652 0.399 36.843 1.00 95.75 97 GLU A O 1
ATOM 737 N N . ALA A 1 98 ? -32.963 -1.051 36.649 1.00 95.44 98 ALA A N 1
ATOM 738 C CA . ALA A 1 98 ? -33.462 -1.943 37.695 1.00 95.44 98 ALA A CA 1
ATOM 739 C C . ALA A 1 98 ? -33.366 -1.317 39.100 1.00 95.44 98 ALA A C 1
ATOM 741 O O . ALA A 1 98 ? -34.298 -1.448 39.904 1.00 95.44 98 ALA A O 1
ATOM 742 N N . ASP A 1 99 ? -32.261 -0.626 39.388 1.00 96.19 99 ASP A N 1
ATOM 743 C CA . ASP A 1 99 ? -32.044 0.082 40.651 1.00 96.19 99 ASP A CA 1
ATOM 744 C C . ASP A 1 99 ? -33.067 1.225 40.810 1.00 96.19 99 ASP A C 1
ATOM 746 O O . ASP A 1 99 ? -33.719 1.323 41.853 1.00 96.19 99 ASP A O 1
ATOM 750 N N . ASP A 1 100 ? -33.304 2.017 39.758 1.00 96.56 100 ASP A N 1
ATOM 751 C CA . ASP A 1 100 ? -34.298 3.099 39.737 1.00 96.56 100 ASP A CA 1
ATOM 752 C C . ASP A 1 100 ? -35.717 2.575 40.000 1.00 96.56 100 ASP A C 1
ATOM 754 O O . ASP A 1 100 ? -36.431 3.101 40.859 1.00 96.56 100 ASP A O 1
ATOM 758 N N . ASN A 1 101 ? -36.121 1.491 39.329 1.00 96.06 101 ASN A N 1
ATOM 759 C CA . ASN A 1 101 ? -37.420 0.854 39.568 1.00 96.06 101 ASN A CA 1
ATOM 760 C C . ASN A 1 101 ? -37.575 0.385 41.022 1.00 96.06 101 ASN A C 1
ATOM 762 O O . ASN A 1 101 ? -38.645 0.527 41.624 1.00 96.06 101 ASN A O 1
ATOM 766 N N . THR A 1 102 ? -36.499 -0.138 41.608 1.00 96.44 102 THR A N 1
ATOM 767 C CA . THR A 1 102 ? -36.490 -0.576 43.006 1.00 96.44 102 THR A CA 1
ATOM 768 C C . THR A 1 102 ? -36.667 0.616 43.947 1.00 96.44 102 THR A C 1
ATOM 770 O O . THR A 1 102 ? -37.537 0.584 44.821 1.00 96.44 102 THR A O 1
ATOM 773 N N . ILE A 1 103 ? -35.919 1.700 43.734 1.00 96.69 103 ILE A N 1
ATOM 774 C CA . ILE A 1 103 ? -36.015 2.930 44.532 1.00 96.69 103 ILE A CA 1
ATOM 775 C C . ILE A 1 103 ? -37.424 3.528 44.452 1.00 96.69 103 ILE A C 1
ATOM 777 O O . ILE A 1 103 ? -38.008 3.860 45.486 1.00 96.69 103 ILE A O 1
ATOM 781 N N . LEU A 1 104 ? -38.003 3.626 43.252 1.00 96.25 104 LEU A N 1
ATOM 782 C CA . LEU A 1 104 ? -39.359 4.147 43.059 1.00 96.25 104 LEU A CA 1
ATOM 783 C C . LEU A 1 104 ? -40.408 3.310 43.803 1.00 96.25 104 LEU A C 1
ATOM 785 O O . LEU A 1 104 ? -41.333 3.869 44.397 1.00 96.25 104 LEU A O 1
ATOM 789 N N . SER A 1 105 ? -40.244 1.984 43.835 1.00 96.00 105 SER A N 1
ATOM 790 C CA . SER A 1 105 ? -41.150 1.093 44.569 1.00 96.00 105 SER A CA 1
ATOM 791 C C . SER A 1 105 ? -41.073 1.284 46.091 1.00 96.00 105 SER A C 1
ATOM 793 O O . SER A 1 105 ? -42.105 1.310 46.767 1.00 96.00 105 SER A O 1
ATOM 795 N N . GLU A 1 106 ? -39.872 1.498 46.639 1.00 96.50 106 GLU A N 1
ATOM 796 C CA . GLU A 1 106 ? -39.687 1.777 48.067 1.00 96.50 106 GLU A CA 1
ATOM 797 C C . GLU A 1 106 ? -40.230 3.162 48.440 1.00 96.50 106 GLU A C 1
ATOM 799 O O . GLU A 1 106 ? -40.890 3.311 49.471 1.00 96.50 106 GLU A O 1
ATOM 804 N N . LEU A 1 107 ? -40.043 4.168 47.578 1.00 96.12 107 LEU A N 1
ATOM 805 C CA . LEU A 1 107 ? -40.630 5.496 47.774 1.00 96.12 107 LEU A CA 1
ATOM 806 C C . LEU A 1 107 ? -42.163 5.441 47.814 1.00 96.12 107 LEU A C 1
ATOM 808 O O . LEU A 1 107 ? -42.765 6.025 48.718 1.00 96.12 107 LEU A O 1
ATOM 812 N N . ALA A 1 108 ? -42.792 4.702 46.896 1.00 96.12 108 ALA A N 1
ATOM 813 C CA . ALA A 1 108 ? -44.243 4.508 46.889 1.00 96.12 108 ALA A CA 1
ATOM 814 C C . ALA A 1 108 ? -44.733 3.846 48.189 1.00 96.12 108 ALA A C 1
ATOM 816 O O . ALA A 1 108 ? -45.700 4.294 48.809 1.00 96.12 108 ALA A O 1
ATOM 817 N N . ARG A 1 109 ? -44.009 2.824 48.658 1.00 96.31 109 ARG A N 1
ATOM 818 C CA . ARG A 1 109 ? -44.324 2.108 49.899 1.00 96.31 109 ARG A CA 1
ATOM 819 C C . ARG A 1 109 ? -44.194 2.988 51.143 1.00 96.31 109 ARG A C 1
ATOM 821 O O . ARG A 1 109 ? -44.988 2.853 52.078 1.00 96.31 109 ARG A O 1
ATOM 828 N N . LEU A 1 110 ? -43.183 3.856 51.188 1.00 96.62 110 LEU A N 1
ATOM 829 C CA . LEU A 1 110 ? -42.996 4.812 52.280 1.00 96.62 110 LEU A CA 1
ATOM 830 C C . LEU A 1 110 ? -44.125 5.844 52.313 1.00 96.62 110 LEU A C 1
ATOM 832 O O . LEU A 1 110 ? -44.638 6.117 53.398 1.00 96.62 110 LEU A O 1
ATOM 836 N N . HIS A 1 111 ? -44.557 6.345 51.152 1.00 95.69 111 HIS A N 1
ATOM 837 C CA . HIS A 1 111 ? -45.701 7.257 51.053 1.00 95.69 111 HIS A CA 1
ATOM 838 C C . HIS A 1 111 ? -46.974 6.625 51.629 1.00 95.69 111 HIS A C 1
ATOM 840 O O . HIS A 1 111 ? -47.582 7.172 52.543 1.00 95.69 111 HIS A O 1
ATOM 846 N N . GLU A 1 112 ? -47.304 5.400 51.214 1.00 95.81 112 GLU A N 1
ATOM 847 C CA . GLU A 1 112 ? -48.495 4.694 51.702 1.00 95.81 112 GLU A CA 1
ATOM 848 C C . GLU A 1 112 ? -48.434 4.378 53.212 1.00 95.81 112 GLU A C 1
ATOM 850 O O . GLU A 1 112 ? -49.450 4.241 53.901 1.00 95.81 112 GLU A O 1
ATOM 855 N N . ARG A 1 113 ? -47.229 4.218 53.772 1.00 95.06 113 ARG A N 1
ATOM 856 C CA . ARG A 1 113 ? -47.045 4.063 55.223 1.00 95.06 113 ARG A CA 1
ATOM 857 C C . ARG A 1 113 ? -47.288 5.367 55.975 1.00 95.06 113 ARG A C 1
ATOM 859 O O . ARG A 1 113 ? -47.915 5.320 57.032 1.00 95.06 113 ARG A O 1
ATOM 866 N N . LEU A 1 114 ? -46.797 6.486 55.453 1.00 95.50 114 LEU A N 1
ATOM 867 C CA . LEU A 1 114 ? -47.005 7.804 56.050 1.00 95.50 114 LEU A CA 1
ATOM 868 C C . LEU A 1 114 ? -48.488 8.191 56.020 1.00 95.50 114 LEU A C 1
ATOM 870 O O . LEU A 1 114 ? -49.021 8.541 57.071 1.00 95.50 114 LEU A O 1
ATOM 874 N N . ASP A 1 115 ? -49.173 7.996 54.891 1.00 95.31 115 ASP A N 1
ATOM 875 C CA . ASP A 1 115 ? -50.610 8.281 54.756 1.00 95.31 115 ASP A CA 1
ATOM 876 C C . ASP A 1 115 ? -51.449 7.485 55.764 1.00 95.31 115 ASP A C 1
ATOM 878 O O . ASP A 1 115 ? -52.345 8.019 56.421 1.00 95.31 115 ASP A O 1
ATOM 882 N N . ARG A 1 116 ? -51.129 6.198 55.957 1.00 93.25 116 ARG A N 1
ATOM 883 C CA . ARG A 1 116 ? -51.809 5.361 56.958 1.00 93.25 116 ARG A CA 1
ATOM 884 C C . ARG A 1 116 ? -51.608 5.858 58.385 1.00 93.25 116 ARG A C 1
ATOM 886 O O . ARG A 1 116 ? -52.550 5.814 59.174 1.00 93.25 116 ARG A O 1
ATOM 893 N N . LEU A 1 117 ? -50.399 6.302 58.729 1.00 92.44 117 LEU A N 1
ATOM 894 C CA . LEU A 1 117 ? -50.125 6.868 60.051 1.00 92.44 117 LEU A CA 1
ATOM 895 C C . LEU A 1 117 ? -50.869 8.190 60.250 1.00 92.44 117 LEU A C 1
ATOM 897 O O . LEU A 1 117 ? -51.423 8.406 61.326 1.00 92.44 117 LEU A O 1
ATOM 901 N N . GLU A 1 118 ? -50.932 9.040 59.225 1.00 92.69 118 GLU A N 1
ATOM 902 C CA . GLU A 1 118 ? -51.686 10.292 59.286 1.00 92.69 118 GLU A CA 1
ATOM 903 C C . GLU A 1 118 ? -53.186 10.035 59.498 1.00 92.69 118 GLU A C 1
ATOM 905 O O . GLU A 1 118 ? -53.799 10.642 60.380 1.00 92.69 118 GLU A O 1
ATOM 910 N N . HIS A 1 119 ? -53.770 9.087 58.760 1.00 88.88 119 HIS A N 1
ATOM 911 C CA . HIS A 1 119 ? -55.167 8.689 58.940 1.00 88.88 119 HIS A CA 1
ATOM 912 C C . HIS A 1 119 ? -55.443 8.118 60.339 1.00 88.88 119 HIS A C 1
ATOM 914 O O . HIS A 1 119 ? -56.407 8.531 60.983 1.00 88.88 119 HIS A O 1
ATOM 920 N N . ALA A 1 120 ? -54.574 7.239 60.853 1.00 89.06 120 ALA A N 1
ATOM 921 C CA . ALA A 1 120 ? -54.727 6.654 62.187 1.00 89.06 120 ALA A CA 1
ATOM 922 C C . ALA A 1 120 ? -54.588 7.685 63.324 1.00 89.06 120 ALA A C 1
ATOM 924 O O . ALA A 1 120 ? -55.204 7.530 64.379 1.00 89.06 120 ALA A O 1
ATOM 925 N N . LEU A 1 121 ? -53.784 8.738 63.128 1.00 88.44 121 LEU A N 1
ATOM 926 C CA . LEU A 1 121 ? -53.687 9.853 64.073 1.00 88.44 121 LEU A CA 1
ATOM 927 C C . LEU A 1 121 ? -54.928 10.755 64.022 1.00 88.44 121 LEU A C 1
ATOM 929 O O . LEU A 1 121 ? -55.399 11.171 65.078 1.00 88.44 121 LEU A O 1
ATOM 933 N N . LYS A 1 122 ? -55.483 11.019 62.829 1.00 83.44 122 LYS A N 1
ATOM 934 C CA . LYS A 1 122 ? -56.723 11.801 62.662 1.00 83.44 122 LYS A CA 1
ATOM 935 C C . LYS A 1 122 ? -57.954 11.118 63.256 1.00 83.44 122 LYS A C 1
ATOM 937 O O . LYS A 1 122 ? -58.817 11.810 63.767 1.00 83.44 122 LYS A O 1
ATOM 942 N N . GLU A 1 123 ? -58.043 9.791 63.200 1.00 84.12 123 GLU A N 1
ATOM 943 C CA . GLU A 1 123 ? -59.188 9.036 63.737 1.00 84.12 123 GLU A CA 1
ATOM 944 C C . GLU A 1 123 ? -59.162 8.899 65.272 1.00 84.12 123 GLU A C 1
ATOM 946 O O . GLU A 1 123 ? -60.184 8.626 65.898 1.00 84.12 123 GLU A O 1
ATOM 951 N N . LYS A 1 124 ? -57.991 9.094 65.895 1.00 73.75 124 LYS A N 1
ATOM 952 C CA . LYS A 1 124 ? -57.796 8.986 67.351 1.00 73.75 124 LYS A CA 1
ATOM 953 C C . LYS A 1 124 ? -57.851 10.338 68.086 1.00 73.75 124 LYS A C 1
ATOM 955 O O . LYS A 1 124 ? -57.819 10.343 69.318 1.00 73.75 124 LYS A O 1
ATOM 960 N N . SER A 1 125 ? -57.897 11.450 67.349 1.00 59.09 125 SER A N 1
ATOM 961 C CA . SER A 1 125 ? -58.078 12.820 67.858 1.00 59.09 125 SER A CA 1
ATOM 962 C C . SER A 1 125 ? -59.527 13.266 67.735 1.00 59.09 125 SER A C 1
ATOM 964 O O . SER A 1 125 ? -59.877 14.178 68.516 1.00 59.09 125 SER A O 1
#

Solvent-accessible surface area (backbone atoms only — not comparable to full-atom values): 6591 Å² total; per-residue (Å²): 107,71,69,55,25,47,53,49,2,47,50,32,29,75,64,7,88,71,32,84,38,58,68,48,12,27,47,35,35,43,36,38,32,69,67,67,54,86,70,85,57,62,56,75,36,74,67,22,41,54,51,50,52,52,38,38,55,52,26,49,54,52,51,50,50,52,51,50,53,53,48,50,60,56,47,54,66,49,46,60,56,48,52,53,51,52,52,50,51,54,51,52,52,53,49,51,55,53,50,50,54,51,53,54,52,51,52,54,53,50,51,57,51,52,54,50,51,54,52,58,52,63,76,75,106

pLDDT: mean 91.63, std 5.52, range [59.09, 96.69]

Radius of gyration: 37.37 Å; Cα contacts (8 Å, |Δi|>4): 86; chains: 1; bounding box: 79×24×95 Å

Foldseek 3Di:
DLVLLLVQLCVLCVQAPQQPDSVLSSVCLVCLLCVVCPVPGAGPDPVSVVSSVVSNVNSVVVVVVVVVVVVCVVVVVVVVVVVVVVVVVVVVVVVVVVVVVVVVVVVVVVVVVVVVVVVVVVVVD

Secondary structure (DSSP, 8-state):
-HHHHHHHHHHHHHH-TT--SHHHHHHHHHHHHTT----SS---SHHHHHHHHHHHHHHHHHHHHHHHHHHHHHHHHHHHHHHHHHHHHHHHHHHHHHHHHHHHHHHHHHHHHHHHHHHHHHHH-

Sequence (125 aa):
AFSVSFGAGLMLYIVDSNVH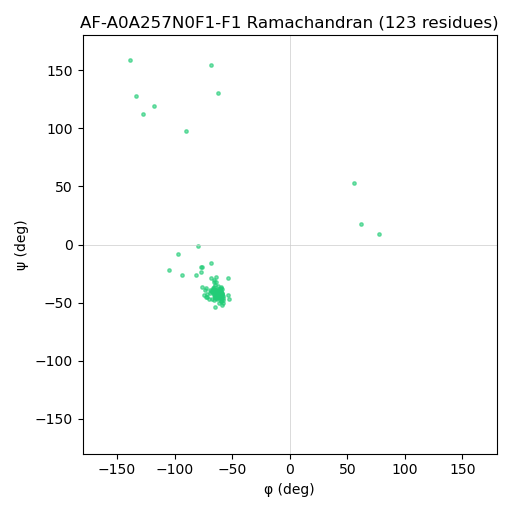SMTDGIWSAWVTMTHVGFGDVVPTSLLGRLLSAALILFGLTLFSLCTAILSASLIGKNMDVWETNVRQLAQETNRIEADDNTILSELARLHERLDRLEHALKEKS

Nearest PDB structures (foldseek):
  4h33-assembly1_A  TM=9.363E-01  e=2.667E-04  Listeria monocytogenes EGD-e
  4h37-assembly1_A  TM=9.293E-01  e=3.417E-04  Listeria monocytogenes EGD-e
  7vnp-assembly1_A  TM=7.691E-01  e=3.830E-03  Homo sapiens
  8vt9-assembly1_A  TM=7.759E-01  e=3.793E-02  Spirochaeta thermophila
  8eow-assembly1_A  TM=6.850E-01  e=2.288E-01  Rattus norvegicus

Mean predicted aligned error: 9.31 Å